Protein AF-A0AAN8JBU0-F1 (afdb_monomer)

Mean predicted aligned error: 9.37 Å

Secondary structure (DSSP, 8-state):
-PPEEEEEEESS-EEEEETTEEEEE---S-TT-PEEEEE-TT--EEEEEEE--SS--EEEEETTS-B--TTSEEESS--TTTTSTT---TTSPBPEE-STT-EE-TTGGG-SEEEEEEE--SSS-------------------

Solvent-accessible surface area (backbone atoms only — not comparable to full-atom values): 8437 Å² total; per-residue (Å²): 131,61,67,39,38,36,37,42,38,40,44,24,45,28,39,34,28,48,57,47,40,83,71,48,70,60,53,60,85,53,87,82,68,58,45,79,46,76,43,62,51,79,55,45,28,42,22,38,37,31,36,56,42,91,68,74,36,35,38,38,43,35,74,81,76,50,61,49,50,47,85,28,34,21,37,65,69,91,56,90,60,66,51,32,72,86,52,83,60,85,88,42,47,56,22,33,65,73,61,95,57,16,30,40,45,83,66,54,94,76,42,62,39,37,44,34,36,43,73,67,49,93,52,95,84,77,82,75,90,78,86,84,79,93,71,86,77,87,76,78,86,83,134

Structure (mmCIF, N/CA/C/O backbone):
data_AF-A0AAN8JBU0-F1
#
_entry.id   AF-A0AAN8JBU0-F1
#
loop_
_atom_site.group_PDB
_atom_site.id
_atom_site.type_symbol
_atom_site.label_atom_id
_atom_site.label_alt_id
_atom_site.label_comp_id
_atom_site.label_asym_id
_atom_site.label_entity_id
_atom_site.label_seq_id
_atom_site.pdbx_PDB_ins_code
_atom_site.Cartn_x
_atom_site.Cartn_y
_atom_site.Cartn_z
_atom_site.occupancy
_atom_site.B_iso_or_equiv
_atom_site.auth_seq_id
_atom_site.auth_comp_id
_atom_site.auth_asym_id
_atom_site.auth_atom_id
_atom_site.pdbx_PDB_model_num
ATOM 1 N N . MET A 1 1 ? -18.757 6.608 15.908 1.00 63.09 1 MET A N 1
ATOM 2 C CA . MET A 1 1 ? -17.356 6.151 15.761 1.00 63.09 1 MET A CA 1
ATOM 3 C C . MET A 1 1 ? -16.548 7.305 15.192 1.00 63.09 1 MET A C 1
ATOM 5 O O . MET A 1 1 ? -17.106 8.050 14.396 1.00 63.09 1 MET A O 1
ATOM 9 N N . LYS A 1 2 ? -15.313 7.532 15.653 1.00 85.75 2 LYS A N 1
ATOM 10 C CA . LYS A 1 2 ? -14.470 8.611 15.111 1.00 85.75 2 LYS A CA 1
ATOM 11 C C . LYS A 1 2 ? -13.718 8.096 13.889 1.00 85.75 2 LYS A C 1
ATOM 13 O O . LYS A 1 2 ? -13.260 6.957 13.908 1.00 85.75 2 LYS A O 1
ATOM 18 N N . ASN A 1 3 ? -13.600 8.927 12.860 1.00 93.25 3 ASN A N 1
ATOM 19 C CA . ASN A 1 3 ? -12.775 8.601 11.705 1.00 93.25 3 ASN A CA 1
ATOM 20 C C . ASN A 1 3 ? -11.297 8.570 12.103 1.00 93.25 3 ASN A C 1
ATOM 22 O O . ASN A 1 3 ? -10.866 9.306 12.994 1.00 93.25 3 ASN A O 1
ATOM 26 N N . ILE A 1 4 ? -10.539 7.730 11.410 1.00 94.00 4 ILE A N 1
ATOM 27 C CA . ILE A 1 4 ? -9.083 7.719 11.434 1.00 94.00 4 ILE A CA 1
ATOM 28 C C . ILE A 1 4 ? -8.628 8.522 10.220 1.00 94.00 4 ILE A C 1
ATOM 30 O O . ILE A 1 4 ? -9.027 8.237 9.091 1.00 94.00 4 ILE A O 1
ATOM 34 N N . THR A 1 5 ? -7.818 9.546 10.451 1.00 95.94 5 THR A N 1
ATOM 35 C CA . THR A 1 5 ? -7.277 10.389 9.383 1.00 95.94 5 THR A CA 1
ATOM 36 C C . THR A 1 5 ? -5.820 10.059 9.144 1.00 95.94 5 THR A C 1
ATOM 38 O O . THR A 1 5 ? -5.142 9.584 10.049 1.00 95.94 5 THR A O 1
ATOM 41 N N . GLY A 1 6 ? -5.304 10.344 7.960 1.00 93.69 6 GLY A N 1
ATOM 42 C CA . GLY A 1 6 ? -3.890 10.139 7.705 1.00 93.69 6 GLY A CA 1
ATOM 43 C C . GLY A 1 6 ? -3.491 10.419 6.277 1.00 93.69 6 GLY A C 1
ATOM 44 O O . GLY A 1 6 ? -4.240 11.030 5.516 1.00 93.69 6 GLY A O 1
ATOM 45 N N . GLU A 1 7 ? -2.316 9.927 5.932 1.00 93.50 7 GLU A N 1
ATOM 46 C CA . GLU A 1 7 ? -1.665 10.149 4.653 1.00 93.50 7 GLU A CA 1
ATOM 47 C C . GLU A 1 7 ? -1.223 8.815 4.071 1.00 93.50 7 GLU A C 1
ATOM 49 O O . GLU A 1 7 ? -0.616 8.005 4.768 1.00 93.50 7 GLU A O 1
ATOM 54 N N . VAL A 1 8 ? -1.503 8.592 2.788 1.00 93.44 8 VAL A N 1
ATOM 55 C CA . VAL A 1 8 ? -1.000 7.445 2.028 1.00 93.44 8 VAL A CA 1
ATOM 56 C C . VAL A 1 8 ? -0.292 7.934 0.772 1.00 93.44 8 VAL A C 1
ATOM 58 O O . VAL A 1 8 ? -0.794 8.789 0.046 1.00 93.44 8 VAL A O 1
ATOM 61 N N . ALA A 1 9 ? 0.888 7.390 0.511 1.00 91.12 9 ALA A N 1
ATOM 62 C CA . ALA A 1 9 ? 1.702 7.743 -0.636 1.00 91.12 9 ALA A CA 1
ATOM 63 C C . ALA A 1 9 ? 2.276 6.494 -1.304 1.00 91.12 9 ALA A C 1
ATOM 65 O O . ALA A 1 9 ? 2.677 5.527 -0.655 1.00 91.12 9 ALA A O 1
ATOM 66 N N . CYS A 1 10 ? 2.372 6.553 -2.624 1.00 90.12 10 CYS A N 1
ATOM 67 C CA . CYS A 1 10 ? 3.095 5.607 -3.459 1.00 90.12 10 CYS A CA 1
ATOM 68 C C . CYS A 1 10 ? 3.839 6.420 -4.517 1.00 90.12 10 CYS A C 1
ATOM 70 O O . CYS A 1 10 ? 3.345 7.452 -4.960 1.00 90.12 10 CYS A O 1
ATOM 72 N N . ARG A 1 11 ? 5.034 5.984 -4.914 1.00 85.12 11 ARG A N 1
ATOM 73 C CA 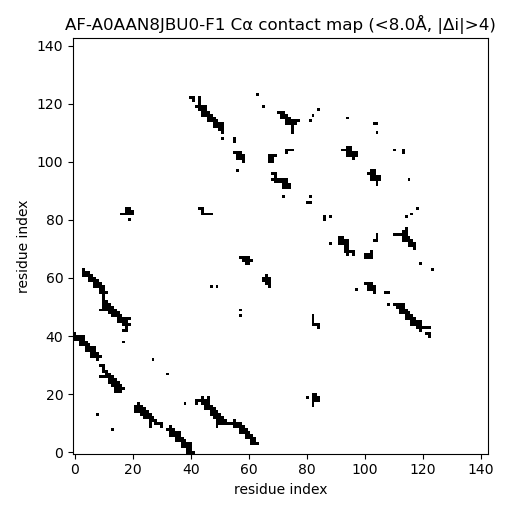. ARG A 1 11 ? 5.911 6.808 -5.761 1.00 85.12 11 ARG A CA 1
ATOM 74 C C . ARG A 1 11 ? 5.590 6.825 -7.260 1.00 85.12 11 ARG A C 1
ATOM 76 O O . ARG A 1 11 ? 6.215 7.617 -7.960 1.00 85.12 11 ARG A O 1
ATOM 83 N N . ASN A 1 12 ? 4.708 5.958 -7.769 1.00 88.62 12 ASN A N 1
ATOM 84 C CA . ASN A 1 12 ? 4.288 5.989 -9.180 1.00 88.62 12 ASN A CA 1
ATOM 85 C C . ASN A 1 12 ? 2.780 6.068 -9.329 1.00 88.62 12 ASN A C 1
ATOM 87 O O . ASN A 1 12 ? 2.296 7.155 -9.143 1.00 88.62 12 ASN A O 1
ATOM 91 N N . ILE A 1 13 ? 2.033 4.982 -9.573 1.00 90.44 13 ILE A N 1
ATOM 92 C CA . ILE A 1 13 ? 0.562 4.970 -9.643 1.00 90.44 13 ILE A CA 1
ATOM 93 C C . ILE A 1 13 ? -0.000 4.148 -8.486 1.00 90.44 13 ILE A C 1
ATOM 95 O O . ILE A 1 13 ? 0.346 2.973 -8.342 1.00 90.44 13 ILE A O 1
ATOM 99 N N . MET A 1 14 ? -0.897 4.746 -7.696 1.00 92.75 14 MET A N 1
ATOM 100 C CA . MET A 1 14 ? -1.523 4.116 -6.539 1.00 92.75 14 MET A CA 1
ATOM 101 C C . MET A 1 14 ? -2.954 3.718 -6.842 1.00 92.75 14 MET A C 1
ATOM 103 O O . MET A 1 14 ? -3.718 4.437 -7.491 1.00 92.75 14 MET A O 1
ATOM 107 N N . VAL A 1 15 ? -3.339 2.584 -6.274 1.00 95.62 15 VAL A N 1
ATOM 108 C CA . VAL A 1 15 ? -4.736 2.250 -6.032 1.00 95.62 15 VAL A CA 1
ATOM 109 C C . VAL A 1 15 ? -4.858 1.812 -4.580 1.00 95.62 15 VAL A C 1
ATOM 111 O O . VAL A 1 15 ? -4.254 0.818 -4.179 1.00 95.62 15 VAL A O 1
ATOM 114 N N . PHE A 1 16 ? -5.597 2.582 -3.793 1.00 96.06 16 PHE A N 1
ATOM 115 C CA . PHE A 1 16 ? -5.794 2.389 -2.366 1.00 96.06 16 PHE A CA 1
ATOM 116 C C . PHE A 1 16 ? -7.210 1.893 -2.078 1.00 96.06 16 PHE A C 1
ATOM 118 O O . PHE A 1 16 ? -8.198 2.466 -2.547 1.00 96.06 16 PHE A O 1
ATOM 125 N N . TYR A 1 17 ? -7.288 0.836 -1.281 1.00 97.88 17 TYR A N 1
ATOM 126 C CA . TYR A 1 17 ? -8.511 0.166 -0.878 1.00 97.88 17 TYR A CA 1
ATOM 127 C C . TYR A 1 17 ? -8.646 0.180 0.639 1.00 97.88 17 TYR A C 1
ATOM 129 O O . TYR A 1 17 ? -7.668 0.005 1.372 1.00 97.88 17 TYR A O 1
ATOM 137 N N . VAL A 1 18 ? -9.890 0.311 1.082 1.00 96.94 18 VAL A N 1
ATOM 138 C CA . VAL A 1 18 ? -10.310 0.199 2.476 1.00 96.94 18 VAL A CA 1
ATOM 139 C C . VAL A 1 18 ? -11.353 -0.903 2.509 1.00 96.94 18 VAL A C 1
ATOM 141 O O . VAL A 1 18 ? -12.367 -0.811 1.821 1.00 96.94 18 VAL A O 1
ATOM 144 N N . ASP A 1 19 ? -11.082 -1.974 3.251 1.00 96.75 19 ASP A N 1
ATOM 145 C CA . ASP A 1 19 ? -12.016 -3.089 3.428 1.00 96.75 19 ASP A CA 1
ATOM 146 C C . ASP A 1 19 ? -12.535 -3.715 2.120 1.00 96.75 19 ASP A C 1
ATOM 148 O O . ASP A 1 19 ? -13.681 -4.147 2.024 1.00 96.75 19 ASP A O 1
ATOM 152 N N . GLY A 1 20 ? -11.685 -3.774 1.093 1.00 97.31 20 GLY A N 1
ATOM 153 C CA . GLY A 1 20 ? -12.045 -4.289 -0.231 1.00 97.31 20 GLY A CA 1
ATOM 154 C C . GLY A 1 20 ? -12.651 -3.254 -1.177 1.00 97.31 20 GLY A C 1
ATOM 155 O O . GLY A 1 20 ? -12.659 -3.483 -2.384 1.00 97.31 20 GLY A O 1
ATOM 156 N N . VAL A 1 21 ? -13.072 -2.090 -0.683 1.00 97.19 21 VAL A N 1
ATOM 157 C CA . VAL A 1 21 ? -13.662 -1.027 -1.504 1.00 97.19 21 VAL A CA 1
ATOM 158 C C . VAL A 1 21 ? -12.575 -0.082 -1.999 1.00 97.19 21 VAL A C 1
ATOM 160 O O . VAL A 1 21 ? -11.702 0.336 -1.236 1.00 97.19 21 VAL A O 1
ATOM 163 N N . LEU A 1 22 ? -12.618 0.262 -3.288 1.00 96.56 22 LEU A N 1
ATOM 164 C CA . LEU A 1 22 ? -11.747 1.288 -3.853 1.00 96.56 22 LEU A CA 1
ATOM 165 C C . LEU A 1 22 ? -12.007 2.618 -3.138 1.00 96.56 22 LEU A C 1
ATOM 167 O O . LEU A 1 22 ? -13.099 3.169 -3.238 1.00 96.56 22 LEU A O 1
ATOM 171 N N . TYR A 1 23 ? -10.996 3.134 -2.445 1.00 95.06 23 TYR A N 1
ATOM 172 C CA . TYR A 1 23 ? -11.089 4.397 -1.716 1.00 95.06 23 TYR A CA 1
ATOM 173 C C . TYR A 1 23 ? -10.484 5.546 -2.518 1.00 95.06 23 TYR A C 1
ATOM 175 O O . TYR A 1 23 ? -11.070 6.621 -2.629 1.00 95.06 23 TYR A O 1
ATOM 183 N N . LYS A 1 24 ? -9.300 5.323 -3.098 1.00 92.00 24 LYS A N 1
ATOM 184 C CA . LYS A 1 24 ? -8.608 6.329 -3.905 1.00 92.00 24 LYS A CA 1
ATOM 185 C C . LYS A 1 24 ? -7.775 5.673 -4.991 1.00 92.00 24 LYS A C 1
ATOM 187 O O . LYS A 1 24 ? -7.171 4.629 -4.771 1.00 92.00 24 LYS A O 1
ATOM 192 N N . ASN A 1 25 ? -7.709 6.293 -6.157 1.00 89.56 25 ASN A N 1
ATOM 193 C CA . ASN A 1 25 ? -6.808 5.900 -7.230 1.00 89.56 25 ASN A CA 1
ATOM 194 C C . ASN A 1 25 ? -6.076 7.120 -7.787 1.00 89.56 25 ASN A C 1
ATOM 196 O O . ASN A 1 25 ? -6.458 8.266 -7.547 1.00 89.56 25 ASN A O 1
ATOM 200 N N . GLY A 1 26 ? -5.011 6.836 -8.525 1.00 77.12 26 GLY A N 1
ATOM 201 C CA . GLY A 1 26 ? -4.129 7.849 -9.074 1.00 77.12 26 GLY A CA 1
ATOM 202 C C . GLY A 1 26 ? -2.961 8.141 -8.147 1.00 77.12 26 GLY A C 1
ATOM 203 O O . GLY A 1 26 ? -2.909 7.697 -7.007 1.00 77.12 26 GLY A O 1
ATOM 204 N N . ASN A 1 2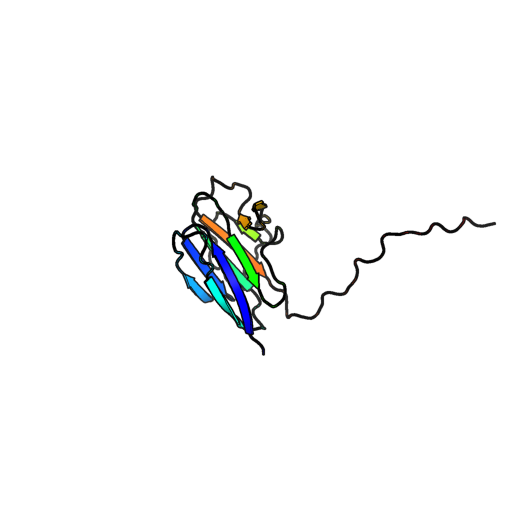7 ? -2.008 8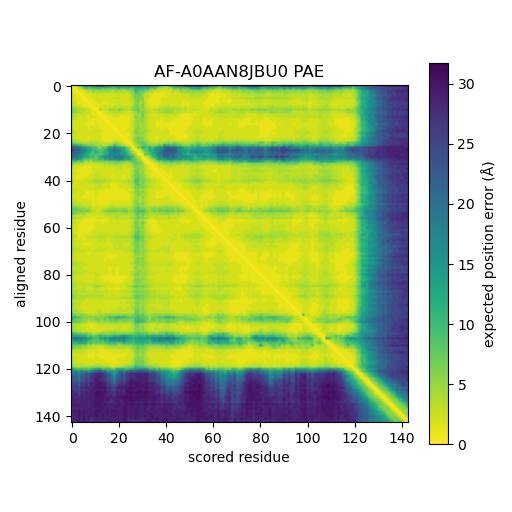.869 -8.694 1.00 64.44 27 ASN A N 1
ATOM 205 C CA . ASN A 1 27 ? -0.861 9.459 -8.027 1.00 64.44 27 ASN A CA 1
ATOM 206 C C . ASN A 1 27 ? -0.347 10.540 -8.973 1.00 64.44 27 ASN A C 1
ATOM 208 O O . ASN A 1 27 ? -0.405 10.353 -10.191 1.00 64.44 27 ASN A O 1
ATOM 212 N N . SER A 1 28 ? 0.166 11.641 -8.438 1.00 44.41 28 SER A N 1
ATOM 213 C CA . SER A 1 28 ? 0.996 12.528 -9.241 1.00 44.41 28 SER A CA 1
ATOM 214 C C . SER A 1 28 ? 2.442 12.075 -9.103 1.00 44.41 28 SER A C 1
ATOM 216 O O . SER A 1 28 ? 2.891 11.743 -8.008 1.00 44.41 28 SER A O 1
ATOM 218 N N . ASP A 1 29 ? 3.193 12.114 -10.200 1.00 48.53 29 ASP A N 1
ATOM 219 C CA . ASP A 1 29 ? 4.651 11.916 -10.270 1.00 48.53 29 ASP A CA 1
ATOM 220 C C . ASP A 1 29 ? 5.467 12.874 -9.363 1.00 48.53 29 ASP A C 1
ATOM 222 O O . ASP A 1 29 ? 6.697 12.937 -9.418 1.00 48.53 29 ASP A O 1
ATOM 226 N N . THR A 1 30 ? 4.796 13.634 -8.498 1.00 55.53 30 THR A N 1
ATOM 227 C CA . THR A 1 30 ? 5.365 14.500 -7.482 1.00 55.53 30 THR A CA 1
ATOM 228 C C . THR A 1 30 ? 5.355 13.742 -6.151 1.00 55.53 30 THR A C 1
ATOM 230 O O . THR A 1 30 ? 4.367 13.650 -5.427 1.00 55.53 30 THR A O 1
ATOM 233 N N . TRP A 1 31 ? 6.509 13.152 -5.852 1.00 54.41 31 TRP A N 1
ATOM 234 C CA . TRP A 1 31 ? 6.896 12.409 -4.645 1.00 54.41 31 TRP A CA 1
ATOM 235 C C . TRP A 1 31 ? 6.629 13.110 -3.292 1.00 54.41 31 TRP A C 1
ATOM 237 O O . TRP A 1 31 ? 6.974 12.545 -2.251 1.00 54.41 31 TRP A O 1
ATOM 247 N N . ASP A 1 32 ? 6.065 14.317 -3.303 1.00 65.31 32 ASP A N 1
ATOM 248 C CA . ASP A 1 32 ? 5.823 15.214 -2.173 1.00 65.31 32 ASP A CA 1
ATOM 249 C C . ASP A 1 32 ? 4.332 15.414 -1.830 1.00 65.31 32 ASP A C 1
ATOM 251 O O . ASP A 1 32 ? 4.044 16.098 -0.853 1.00 65.31 32 ASP A O 1
ATOM 255 N N . GLN A 1 33 ? 3.387 14.830 -2.581 1.00 76.75 33 GLN A N 1
ATOM 256 C CA . GLN A 1 33 ? 1.945 15.010 -2.343 1.00 76.75 33 GLN A CA 1
ATOM 257 C C . GLN A 1 33 ? 1.272 13.707 -1.874 1.00 76.75 33 GLN A C 1
ATOM 259 O O . GLN A 1 33 ? 0.649 13.006 -2.681 1.00 76.75 33 GLN A O 1
ATOM 264 N N . PRO A 1 34 ? 1.381 13.335 -0.581 1.00 86.12 34 PRO A N 1
ATOM 265 C CA . PRO A 1 34 ? 0.608 12.224 -0.044 1.00 86.12 34 PRO A CA 1
ATOM 266 C C . PRO A 1 34 ? -0.896 12.489 -0.187 1.00 86.12 34 PRO A C 1
ATOM 268 O O . PRO A 1 34 ? -1.385 13.615 -0.081 1.00 86.12 34 PRO A O 1
ATOM 271 N N . ALA A 1 35 ? -1.665 11.428 -0.402 1.00 89.19 35 ALA A N 1
ATOM 272 C CA . ALA A 1 35 ? -3.109 11.517 -0.374 1.00 89.19 35 ALA A CA 1
ATOM 273 C C . ALA A 1 35 ? -3.610 11.544 1.072 1.00 89.19 35 ALA A C 1
ATOM 275 O O . ALA A 1 35 ? -3.467 10.560 1.797 1.00 89.19 35 ALA A O 1
ATOM 276 N N . ASN A 1 36 ? -4.288 12.628 1.442 1.00 92.31 36 ASN A N 1
ATOM 277 C CA . ASN A 1 36 ? -5.065 12.673 2.675 1.00 92.31 36 ASN A CA 1
ATOM 278 C C . ASN A 1 36 ? -6.229 11.677 2.615 1.00 92.31 36 ASN A C 1
ATOM 280 O O . ASN A 1 36 ? -6.954 11.609 1.615 1.00 92.31 36 ASN A O 1
ATOM 284 N N . VAL A 1 37 ? -6.419 10.929 3.699 1.00 93.00 37 VAL A N 1
ATOM 285 C CA . VAL A 1 37 ? -7.496 9.950 3.863 1.00 93.00 37 VAL A CA 1
ATOM 286 C C . VAL A 1 37 ? -8.239 10.176 5.176 1.00 93.00 37 VAL A C 1
ATOM 288 O O . VAL A 1 37 ? -7.669 10.615 6.173 1.00 93.00 37 VAL A O 1
ATOM 291 N N . SER A 1 38 ? -9.532 9.867 5.165 1.00 96.00 38 SER A N 1
ATOM 292 C CA . SER A 1 38 ? -10.415 9.819 6.332 1.00 96.00 38 SER A CA 1
ATOM 293 C C . SER A 1 38 ? -11.246 8.545 6.223 1.00 96.00 38 SER A C 1
ATOM 295 O O . SER A 1 38 ? -12.171 8.464 5.410 1.00 96.00 38 SER A O 1
ATOM 297 N N . ILE A 1 39 ? -10.847 7.521 6.973 1.00 94.56 39 ILE A N 1
ATOM 298 C CA . ILE A 1 39 ? -11.450 6.183 6.959 1.00 94.56 39 ILE A CA 1
ATOM 299 C C . ILE A 1 39 ? -12.240 5.956 8.247 1.00 94.56 39 ILE A C 1
ATOM 301 O O . ILE A 1 39 ? -12.016 6.627 9.257 1.00 94.56 39 ILE A O 1
ATOM 305 N N . LEU A 1 40 ? -13.186 5.021 8.223 1.00 93.81 40 LEU A N 1
ATOM 306 C CA . LEU A 1 40 ? -13.995 4.721 9.400 1.00 93.81 40 LEU A CA 1
ATOM 307 C C . LEU A 1 40 ? -13.134 4.079 10.498 1.00 93.81 40 LEU A C 1
ATOM 309 O O . LEU A 1 40 ? -12.207 3.320 10.215 1.00 93.81 40 LEU A O 1
ATOM 313 N N . GLY A 1 41 ? -13.435 4.383 11.762 1.00 91.62 41 GLY A N 1
ATOM 314 C CA . GLY A 1 41 ? -12.671 3.879 12.910 1.00 91.62 41 GLY A CA 1
ATOM 315 C C . GLY A 1 41 ? -12.746 2.362 13.127 1.00 91.62 41 GLY A C 1
ATOM 316 O O . GLY A 1 41 ? -11.938 1.822 13.875 1.00 91.62 41 GLY A O 1
ATOM 317 N N . ASP A 1 42 ? -13.699 1.691 12.483 1.00 91.19 42 ASP A N 1
ATOM 318 C CA . ASP A 1 42 ? -13.891 0.238 12.455 1.00 91.19 42 ASP A CA 1
ATOM 319 C C . ASP A 1 42 ? -13.306 -0.423 11.192 1.00 91.19 42 ASP A C 1
ATOM 321 O O . ASP A 1 42 ? -13.587 -1.591 10.921 1.00 91.19 42 ASP A O 1
ATOM 325 N N . THR A 1 43 ? -12.478 0.302 10.428 1.00 93.50 43 THR A N 1
ATOM 326 C CA . THR A 1 43 ? -11.729 -0.268 9.298 1.00 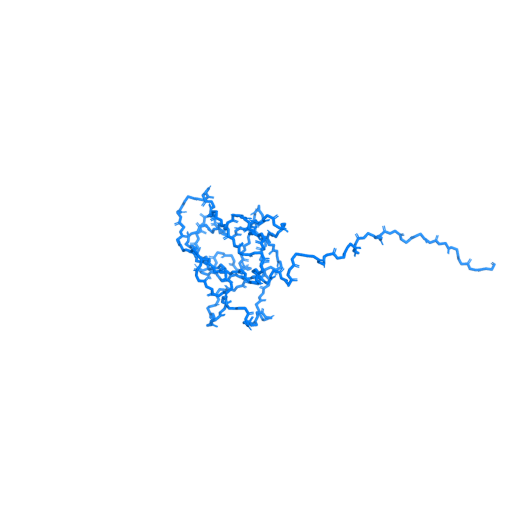93.50 43 THR A CA 1
ATOM 327 C C . THR A 1 43 ? -10.880 -1.446 9.775 1.00 93.50 43 THR A C 1
ATOM 329 O O . THR A 1 43 ? -10.087 -1.305 10.707 1.00 93.50 43 THR A O 1
ATOM 332 N N . GLN A 1 44 ? -10.988 -2.591 9.099 1.00 93.56 44 GLN A N 1
ATOM 333 C CA . GLN A 1 44 ? -10.246 -3.807 9.455 1.00 93.56 44 GLN A CA 1
ATOM 334 C C . GLN A 1 44 ? -9.057 -4.059 8.526 1.00 93.56 44 GLN A C 1
ATOM 336 O O . GLN A 1 44 ? -8.080 -4.689 8.933 1.00 93.56 44 GLN A O 1
ATOM 341 N N . LEU A 1 45 ? -9.122 -3.578 7.284 1.00 95.94 45 LEU A N 1
ATOM 342 C CA . LEU A 1 45 ? -8.111 -3.822 6.265 1.00 95.94 45 LEU A CA 1
ATOM 343 C C . LEU A 1 45 ? -7.834 -2.572 5.433 1.00 95.94 45 LEU A C 1
ATOM 345 O O . LEU A 1 45 ? -8.740 -1.922 4.915 1.00 95.94 45 LEU A O 1
ATOM 349 N N . VAL A 1 46 ? -6.550 -2.326 5.208 1.00 97.25 46 VAL A N 1
ATOM 350 C CA . VAL A 1 46 ? -6.047 -1.370 4.221 1.00 97.25 46 VAL A CA 1
ATOM 351 C C . VAL A 1 46 ? -5.164 -2.094 3.211 1.00 97.25 46 VAL A C 1
ATOM 353 O O . VAL A 1 46 ? -4.394 -2.992 3.566 1.00 97.25 46 VAL A O 1
ATOM 356 N N . ALA A 1 47 ? -5.288 -1.717 1.940 1.00 98.06 47 ALA A N 1
ATOM 357 C CA . ALA A 1 47 ? -4.602 -2.374 0.835 1.00 98.06 47 ALA A CA 1
ATOM 358 C C . ALA A 1 47 ? -4.162 -1.360 -0.229 1.00 98.06 47 ALA A C 1
ATOM 360 O O . ALA A 1 47 ? -4.917 -0.474 -0.615 1.00 98.06 47 ALA A O 1
ATOM 361 N N . VAL A 1 48 ? -2.929 -1.488 -0.715 1.00 97.12 48 VAL A N 1
ATOM 362 C CA . VAL A 1 48 ? -2.293 -0.570 -1.665 1.00 97.12 48 VAL A CA 1
ATOM 363 C C . VAL A 1 48 ? -1.711 -1.368 -2.825 1.00 97.12 48 VAL A C 1
ATOM 365 O O . VAL A 1 48 ? -0.858 -2.231 -2.630 1.00 97.12 48 VAL A O 1
ATOM 368 N N . LYS A 1 49 ? -2.137 -1.052 -4.047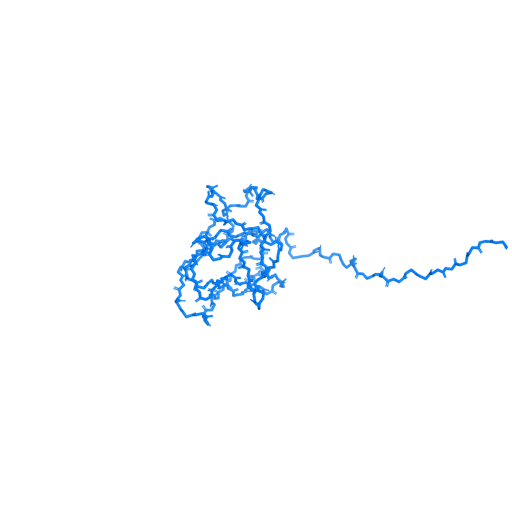 1.00 96.62 49 LYS A N 1
ATOM 369 C CA . LYS A 1 49 ? -1.402 -1.377 -5.271 1.00 96.62 49 LYS A CA 1
ATOM 370 C C . LYS A 1 49 ? -0.528 -0.177 -5.615 1.00 96.62 49 LYS A C 1
ATOM 372 O O . LYS A 1 49 ? -1.038 0.940 -5.654 1.00 96.62 49 LYS A O 1
ATOM 377 N N . CYS A 1 50 ? 0.747 -0.405 -5.899 1.00 93.88 50 CYS A N 1
ATOM 378 C CA . CYS A 1 50 ? 1.676 0.627 -6.342 1.00 93.88 50 CYS A CA 1
ATOM 379 C C . CYS A 1 50 ? 2.464 0.133 -7.554 1.00 93.88 50 CYS A C 1
ATOM 381 O O . CYS A 1 50 ? 2.988 -0.983 -7.530 1.00 93.88 50 CYS A O 1
ATOM 383 N N . THR A 1 51 ? 2.553 0.935 -8.613 1.00 92.31 51 THR A N 1
ATOM 384 C CA . THR A 1 51 ? 3.458 0.641 -9.732 1.00 92.31 51 THR A CA 1
ATOM 385 C C . THR A 1 51 ? 4.870 1.144 -9.442 1.00 92.31 51 THR A C 1
ATOM 387 O O . THR A 1 51 ? 5.105 1.973 -8.562 1.00 92.31 51 THR A O 1
ATOM 390 N N . TYR A 1 52 ? 5.842 0.611 -10.167 1.00 89.56 52 TYR A N 1
ATOM 391 C CA . TYR A 1 52 ? 7.244 0.954 -10.011 1.00 89.56 52 TYR A CA 1
ATOM 392 C C . TYR A 1 52 ? 7.567 2.349 -10.550 1.00 89.56 52 TYR A C 1
ATOM 394 O O . TYR A 1 52 ? 7.197 2.689 -11.671 1.00 89.56 52 TYR A O 1
ATOM 402 N N . SER A 1 53 ? 8.344 3.117 -9.791 1.00 86.62 53 SER A N 1
ATOM 403 C CA . SER A 1 53 ? 9.167 4.234 -10.272 1.00 86.62 53 SER A CA 1
ATOM 404 C C . SER A 1 53 ? 10.499 4.229 -9.517 1.00 86.62 53 SER A C 1
ATOM 406 O O . SER A 1 53 ? 10.726 3.416 -8.614 1.00 86.62 53 SER A O 1
ATOM 408 N N . ARG A 1 54 ? 11.427 5.114 -9.897 1.00 85.06 54 ARG A N 1
ATOM 409 C CA . ARG A 1 54 ? 12.617 5.396 -9.088 1.00 85.06 54 ARG A CA 1
ATOM 410 C C . ARG A 1 54 ? 12.473 6.766 -8.426 1.00 85.06 54 ARG A C 1
ATOM 412 O O . ARG A 1 54 ? 12.389 7.748 -9.154 1.00 85.06 54 ARG A O 1
ATOM 419 N N . PRO A 1 55 ? 12.546 6.858 -7.085 1.00 86.56 55 PRO A N 1
ATOM 420 C CA . PRO A 1 55 ? 12.692 5.759 -6.115 1.00 86.56 55 PRO A CA 1
ATOM 421 C C . PRO A 1 55 ? 11.418 4.898 -5.998 1.00 86.56 55 PRO A C 1
ATOM 423 O O . PRO A 1 55 ? 10.360 5.348 -6.412 1.00 86.56 55 PRO A O 1
ATOM 426 N N . VAL A 1 56 ? 11.503 3.708 -5.385 1.00 89.25 56 VAL A N 1
ATOM 427 C CA . VAL A 1 56 ? 10.317 2.896 -5.024 1.00 89.25 56 VAL A CA 1
ATOM 428 C C . VAL A 1 56 ? 9.814 3.239 -3.629 1.00 89.25 56 VAL A C 1
ATOM 430 O O . VAL A 1 56 ? 10.583 3.715 -2.787 1.00 89.25 56 VAL A O 1
ATOM 433 N N . GLY A 1 57 ? 8.540 2.962 -3.375 1.00 90.94 57 GLY A N 1
ATOM 434 C CA . GLY A 1 57 ? 8.024 2.932 -2.019 1.00 90.94 57 GLY A CA 1
ATOM 435 C C . GLY A 1 57 ? 6.521 3.139 -1.924 1.00 90.94 57 GLY A C 1
ATOM 436 O O . GLY A 1 57 ? 5.924 3.864 -2.721 1.00 90.94 57 GLY A O 1
ATOM 437 N N . ILE A 1 58 ? 5.970 2.568 -0.856 1.00 93.69 58 ILE A N 1
ATOM 438 C CA . ILE A 1 58 ? 4.678 2.913 -0.263 1.00 93.69 58 ILE A CA 1
ATOM 439 C C . ILE A 1 58 ? 4.935 3.454 1.150 1.00 93.69 58 ILE A C 1
ATOM 441 O O . ILE A 1 58 ? 5.765 2.895 1.866 1.00 93.69 58 ILE A O 1
ATOM 445 N N . LYS A 1 59 ? 4.253 4.526 1.554 1.00 94.06 59 LYS A N 1
ATOM 446 C CA . LYS A 1 59 ? 4.272 5.039 2.931 1.00 94.06 59 LYS A CA 1
ATOM 447 C C . LYS A 1 59 ? 2.854 5.372 3.369 1.00 94.06 59 LYS A C 1
ATOM 449 O O . LYS A 1 59 ? 2.091 5.929 2.586 1.00 94.06 59 LYS A O 1
ATOM 454 N N . MET A 1 60 ? 2.505 5.022 4.601 1.00 93.88 60 MET A N 1
ATOM 455 C CA . MET A 1 60 ? 1.230 5.409 5.195 1.00 93.88 60 MET A CA 1
ATOM 456 C C . MET A 1 60 ? 1.397 5.692 6.678 1.00 93.88 60 MET A C 1
ATOM 458 O O . MET A 1 60 ? 2.115 4.963 7.360 1.00 93.88 60 MET A O 1
ATOM 462 N N . THR A 1 61 ? 0.706 6.716 7.159 1.00 94.19 61 THR A N 1
ATOM 463 C CA . THR A 1 61 ? 0.594 7.071 8.576 1.00 94.19 61 THR A CA 1
ATOM 464 C C . THR A 1 61 ? -0.853 7.428 8.878 1.00 94.19 61 THR A C 1
ATOM 466 O O . THR A 1 61 ? -1.502 8.137 8.112 1.00 94.19 61 THR A O 1
ATOM 469 N N . LEU A 1 62 ? -1.380 6.919 9.988 1.00 94.12 62 LEU A N 1
ATOM 470 C CA . LEU A 1 62 ? -2.758 7.123 10.421 1.00 94.12 62 LEU A CA 1
ATOM 471 C C . LEU A 1 62 ? -2.801 7.676 11.852 1.00 94.12 62 LEU A C 1
ATOM 473 O O . LEU A 1 62 ? -1.950 7.381 12.690 1.00 94.12 62 LEU A O 1
ATOM 477 N N . SER A 1 63 ? -3.844 8.441 12.166 1.00 94.75 63 SER A N 1
ATOM 478 C CA . SER A 1 63 ? -4.025 9.149 13.439 1.00 94.75 63 SER A CA 1
ATOM 479 C C . SER A 1 63 ? -4.212 8.229 14.649 1.00 94.75 63 SER A C 1
ATOM 481 O O . SER A 1 63 ? -4.185 8.696 15.783 1.00 94.75 63 SER A O 1
ATOM 483 N N . ASN A 1 64 ? -4.422 6.931 14.426 1.00 89.69 64 ASN A N 1
ATOM 484 C CA . ASN A 1 64 ? -4.468 5.902 15.465 1.00 89.69 64 ASN A CA 1
ATOM 485 C C . ASN A 1 64 ? -3.088 5.274 15.753 1.00 89.69 64 ASN A C 1
ATOM 487 O O . ASN A 1 64 ? -3.024 4.263 16.448 1.00 89.69 64 ASN A O 1
ATOM 491 N N . GLY A 1 65 ? -2.003 5.848 15.220 1.00 90.12 65 GLY A N 1
ATOM 492 C CA . GLY A 1 65 ? -0.631 5.370 15.413 1.00 90.12 65 GLY A CA 1
ATOM 493 C C . GLY A 1 65 ? -0.221 4.247 14.463 1.00 90.12 65 GLY A C 1
ATOM 494 O O . GLY A 1 65 ? 0.863 3.693 14.604 1.00 90.12 65 GLY A O 1
ATOM 495 N N . PHE A 1 66 ? -1.075 3.890 13.505 1.00 92.31 66 PHE A N 1
ATOM 496 C CA . PHE A 1 66 ? -0.741 2.886 12.511 1.00 92.31 66 PHE A CA 1
ATOM 497 C C . PHE A 1 66 ? 0.154 3.469 11.410 1.00 92.31 66 PHE A C 1
ATOM 499 O O . PHE A 1 66 ? -0.129 4.538 10.866 1.00 92.31 66 PHE A O 1
ATOM 506 N N . GLU A 1 67 ? 1.196 2.727 11.038 1.00 94.56 67 GLU A N 1
ATOM 507 C CA . GLU A 1 67 ? 2.164 3.123 10.018 1.00 94.56 67 GLU A CA 1
ATOM 508 C C . GLU A 1 67 ? 2.606 1.951 9.126 1.00 94.56 67 GLU A C 1
ATOM 510 O O . GLU A 1 67 ? 2.437 0.769 9.451 1.00 94.56 67 GLU A O 1
ATOM 515 N N . THR A 1 68 ? 3.172 2.271 7.961 1.00 95.12 68 THR A N 1
ATOM 516 C CA . THR A 1 68 ? 3.861 1.278 7.130 1.00 95.12 68 THR A CA 1
ATOM 517 C C . THR A 1 68 ? 5.102 0.743 7.827 1.00 95.12 68 THR A C 1
ATOM 519 O O . THR A 1 68 ? 5.974 1.504 8.230 1.00 95.12 68 THR A O 1
ATOM 522 N N . SER A 1 69 ? 5.213 -0.581 7.908 1.00 94.94 69 SER A N 1
ATOM 523 C CA . SER A 1 69 ? 6.331 -1.271 8.552 1.00 94.94 69 SER A CA 1
ATOM 524 C C . SER A 1 69 ? 6.639 -2.599 7.854 1.00 94.94 69 SER A C 1
ATOM 526 O O . SER A 1 69 ? 5.909 -3.031 6.957 1.00 94.94 69 SER A O 1
ATOM 528 N N . ALA A 1 70 ? 7.698 -3.286 8.289 1.00 95.62 70 ALA A N 1
ATOM 529 C CA . ALA A 1 70 ? 8.047 -4.620 7.791 1.00 95.62 70 ALA A CA 1
ATOM 530 C C . ALA A 1 70 ? 6.964 -5.685 8.068 1.00 95.62 70 ALA A C 1
ATOM 532 O O . ALA A 1 70 ? 7.000 -6.761 7.486 1.00 95.62 70 ALA A O 1
ATOM 533 N N . GLU A 1 71 ? 5.987 -5.416 8.939 1.00 94.56 71 GLU A N 1
ATOM 534 C CA . GLU A 1 71 ? 4.899 -6.360 9.226 1.00 94.56 71 GLU A CA 1
ATOM 535 C C . GLU A 1 71 ? 3.802 -6.393 8.155 1.00 94.56 71 GLU A C 1
ATOM 537 O O . GLU A 1 71 ? 2.849 -7.169 8.262 1.00 94.56 71 GLU A O 1
ATOM 542 N N . TRP A 1 72 ? 3.874 -5.510 7.163 1.00 97.00 72 TRP A N 1
ATOM 543 C CA . TRP A 1 72 ? 2.960 -5.533 6.031 1.00 97.00 72 TRP A CA 1
ATOM 544 C C . TRP A 1 72 ? 3.218 -6.747 5.151 1.00 97.00 72 TRP A C 1
ATOM 546 O O . TRP A 1 72 ? 4.358 -7.173 4.979 1.00 97.00 72 TRP A O 1
ATOM 556 N N . LYS A 1 73 ? 2.157 -7.281 4.550 1.00 97.75 73 LYS A N 1
ATOM 557 C CA . LYS A 1 73 ? 2.255 -8.364 3.573 1.00 97.75 73 LYS A CA 1
ATOM 558 C C . LYS A 1 73 ? 2.296 -7.773 2.181 1.00 97.75 73 LYS A C 1
ATOM 560 O O . LYS A 1 73 ? 1.388 -7.027 1.822 1.00 97.75 73 LYS A O 1
ATOM 565 N N . CYS A 1 74 ? 3.323 -8.108 1.403 1.00 97.62 74 CYS A N 1
ATOM 566 C CA . CYS A 1 74 ? 3.508 -7.564 0.060 1.00 97.62 74 CYS A CA 1
ATOM 567 C C . CYS A 1 74 ? 3.894 -8.646 -0.950 1.00 97.62 74 CYS A C 1
ATOM 569 O O . CYS A 1 74 ? 4.698 -9.526 -0.663 1.00 97.62 74 CYS A O 1
ATOM 571 N N . THR A 1 75 ? 3.378 -8.550 -2.171 1.00 97.00 75 THR A N 1
ATOM 572 C CA . THR A 1 75 ? 3.736 -9.427 -3.294 1.00 97.00 75 THR A CA 1
ATOM 573 C C . THR A 1 75 ? 3.757 -8.643 -4.601 1.00 97.00 75 THR A C 1
ATOM 575 O O . THR A 1 75 ? 3.119 -7.599 -4.720 1.00 97.00 75 THR A O 1
ATOM 578 N N . ASN A 1 76 ? 4.456 -9.160 -5.605 1.00 96.19 76 ASN A N 1
ATOM 579 C CA . ASN A 1 76 ? 4.390 -8.670 -6.982 1.00 96.19 76 ASN A CA 1
ATOM 580 C C . ASN A 1 76 ? 3.413 -9.480 -7.857 1.00 96.19 76 ASN A C 1
ATOM 582 O O . ASN A 1 76 ? 3.196 -9.160 -9.024 1.00 96.19 76 ASN A O 1
ATOM 586 N N . LYS A 1 77 ? 2.816 -10.542 -7.304 1.00 96.44 77 LYS A N 1
ATOM 587 C CA . LYS A 1 77 ? 1.846 -11.390 -8.000 1.00 96.44 77 LYS A CA 1
ATOM 588 C C . LYS A 1 77 ? 0.435 -10.911 -7.709 1.00 96.44 77 LYS A C 1
ATOM 590 O O . LYS A 1 77 ? 0.055 -10.758 -6.554 1.00 96.44 77 LYS A O 1
ATOM 595 N N . TYR A 1 78 ? -0.359 -10.713 -8.754 1.00 96.94 78 TYR A N 1
ATOM 596 C CA . TYR A 1 78 ? -1.780 -10.460 -8.572 1.00 96.94 78 TYR A CA 1
ATOM 597 C C . TYR A 1 78 ? -2.476 -11.720 -8.048 1.00 96.94 78 TYR A C 1
ATOM 599 O O . TYR A 1 78 ? -2.283 -12.813 -8.581 1.00 96.94 78 TYR A O 1
ATOM 607 N N . HIS A 1 79 ? -3.316 -11.545 -7.033 1.00 98.00 79 HIS A N 1
ATOM 608 C CA . HIS A 1 79 ? -4.245 -12.560 -6.555 1.00 98.00 79 HIS A CA 1
ATOM 609 C C . HIS A 1 79 ? -5.650 -11.960 -6.567 1.00 98.00 79 HIS A C 1
ATOM 611 O O . HIS A 1 79 ? -5.845 -10.838 -6.108 1.00 98.00 79 HIS A O 1
ATOM 617 N N . GLN A 1 80 ? -6.639 -12.680 -7.088 1.00 97.69 80 GLN A N 1
ATOM 618 C CA . GLN A 1 80 ? -8.021 -12.205 -7.055 1.00 97.69 80 GLN A CA 1
ATOM 619 C C . GLN A 1 80 ? -8.490 -12.030 -5.601 1.00 97.69 80 GLN A C 1
ATOM 621 O O . GLN A 1 80 ? -8.182 -12.861 -4.748 1.00 97.69 80 GLN A O 1
ATOM 626 N N . GLY A 1 81 ? -9.193 -10.931 -5.314 1.00 97.69 81 GLY A N 1
ATOM 627 C CA . GLY A 1 81 ? -9.687 -10.618 -3.967 1.00 97.69 81 GLY A CA 1
ATOM 628 C C . GLY A 1 81 ? -8.601 -10.232 -2.954 1.00 97.69 81 GLY A C 1
ATOM 629 O O . GLY A 1 81 ? -8.889 -10.112 -1.767 1.00 97.69 81 GLY A O 1
ATOM 630 N N . TRP A 1 82 ? -7.350 -10.004 -3.380 1.00 98.19 82 TRP A N 1
ATOM 631 C CA . TRP A 1 82 ? -6.236 -9.663 -2.482 1.00 98.19 82 TRP A CA 1
ATOM 632 C C . TRP A 1 82 ? -6.491 -8.445 -1.583 1.00 98.19 82 TRP A C 1
ATOM 634 O O . TRP A 1 82 ? -5.840 -8.299 -0.556 1.00 98.19 82 TRP A O 1
ATOM 644 N N . ASN A 1 83 ? -7.397 -7.549 -1.964 1.00 98.12 83 ASN A N 1
ATOM 645 C CA . ASN A 1 83 ? -7.768 -6.346 -1.225 1.00 98.12 83 ASN A CA 1
ATOM 646 C C . ASN A 1 83 ? -8.933 -6.566 -0.243 1.00 98.12 83 ASN A C 1
ATOM 648 O O . ASN A 1 83 ? -9.298 -5.630 0.459 1.00 98.12 83 ASN A O 1
ATOM 652 N N . GLU A 1 84 ? -9.525 -7.761 -0.185 1.00 97.25 84 GLU A N 1
ATOM 653 C CA . GLU A 1 84 ? -10.693 -8.070 0.645 1.00 97.25 84 GLU A CA 1
ATOM 654 C C . GLU A 1 84 ? -10.307 -8.566 2.047 1.00 97.25 84 GLU A C 1
ATOM 656 O O . GLU A 1 84 ? -9.283 -9.237 2.235 1.00 97.25 84 GLU A O 1
ATOM 661 N N . ARG A 1 85 ? -11.166 -8.284 3.042 1.00 94.19 85 ARG A N 1
ATOM 662 C CA . ARG A 1 85 ? -10.963 -8.649 4.461 1.00 94.19 85 ARG A CA 1
ATOM 663 C C . ARG A 1 85 ? -10.686 -10.144 4.658 1.00 94.19 85 ARG A C 1
ATOM 665 O O . ARG A 1 85 ? -9.815 -10.508 5.441 1.00 94.19 85 ARG A O 1
ATOM 672 N N . GLY A 1 86 ? -11.405 -11.000 3.929 1.00 93.81 86 GLY A N 1
ATOM 673 C CA . GLY A 1 86 ? -11.341 -12.458 4.074 1.00 93.81 86 GLY A CA 1
ATOM 674 C C . GLY A 1 86 ? -10.146 -13.136 3.398 1.00 93.81 86 GLY A C 1
ATOM 675 O O . GLY A 1 86 ? -9.903 -14.316 3.655 1.00 93.81 86 GLY A O 1
ATOM 676 N N . PHE A 1 87 ? -9.397 -12.427 2.551 1.00 96.38 87 PHE A N 1
ATOM 677 C CA . PHE A 1 87 ? -8.273 -13.020 1.829 1.00 96.38 87 PHE A CA 1
ATOM 678 C C . PHE A 1 87 ? -7.126 -13.384 2.780 1.00 96.38 87 PHE A C 1
ATOM 680 O O . PHE A 1 87 ? -6.750 -12.602 3.656 1.00 96.38 87 PHE A O 1
ATOM 687 N N . LYS A 1 88 ? -6.575 -14.586 2.594 1.00 95.69 88 LYS A N 1
ATOM 688 C CA . LYS A 1 88 ? -5.474 -15.136 3.390 1.00 95.69 88 LYS A CA 1
ATOM 689 C C . LYS A 1 88 ? -4.141 -14.818 2.724 1.00 95.69 88 LYS A C 1
ATOM 691 O O . LYS A 1 88 ? -3.847 -15.321 1.643 1.00 95.69 88 LYS A O 1
ATOM 696 N N . ASP A 1 89 ? -3.339 -13.985 3.377 1.00 95.56 89 ASP A N 1
ATOM 697 C CA . ASP A 1 89 ? -2.022 -13.534 2.919 1.00 95.56 89 ASP A CA 1
ATOM 698 C C . ASP A 1 89 ? -0.865 -14.250 3.642 1.00 95.56 89 ASP A C 1
ATOM 700 O O . ASP A 1 89 ? 0.278 -13.795 3.605 1.00 95.56 89 ASP A O 1
ATOM 704 N N . ASP A 1 90 ? -1.137 -15.409 4.252 1.00 94.56 90 ASP A N 1
ATOM 705 C CA . ASP A 1 90 ? -0.165 -16.184 5.038 1.00 94.56 90 ASP A CA 1
ATOM 706 C C . ASP A 1 90 ? 1.080 -16.572 4.221 1.00 94.56 90 ASP A C 1
ATOM 708 O O . ASP A 1 90 ? 2.190 -16.645 4.750 1.00 94.56 90 ASP A O 1
ATOM 712 N N . THR A 1 91 ? 0.916 -16.776 2.910 1.00 96.06 91 THR A N 1
ATOM 713 C CA . THR A 1 91 ? 2.010 -17.116 1.989 1.00 96.06 91 THR A CA 1
ATOM 714 C C . THR A 1 91 ? 2.729 -15.894 1.421 1.00 96.06 91 THR A C 1
ATOM 716 O O . THR A 1 91 ? 3.705 -16.050 0.685 1.00 96.06 91 THR A O 1
ATOM 719 N N . TRP A 1 92 ? 2.238 -14.679 1.682 1.00 97.06 92 TRP A N 1
ATOM 720 C CA . TRP A 1 92 ? 2.892 -13.464 1.215 1.00 97.06 92 TRP A CA 1
ATOM 721 C C . TRP A 1 92 ? 4.093 -13.154 2.112 1.00 97.06 92 TRP A C 1
ATOM 723 O O . TRP A 1 92 ? 4.001 -13.239 3.347 1.00 97.06 92 TRP A O 1
ATOM 733 N N . PRO A 1 93 ? 5.236 -12.775 1.517 1.00 96.88 93 PRO A N 1
ATOM 734 C CA . PRO A 1 93 ? 6.364 -12.323 2.300 1.00 96.88 93 PRO A CA 1
ATOM 735 C C . PRO A 1 93 ? 6.025 -11.006 3.001 1.00 96.88 93 PRO A C 1
ATOM 737 O O . PRO A 1 93 ? 5.161 -10.226 2.584 1.00 96.88 93 PRO A O 1
ATOM 740 N N . ASN A 1 94 ? 6.746 -10.773 4.088 1.00 97.00 94 ASN A N 1
ATOM 741 C CA . ASN A 1 94 ? 6.762 -9.485 4.754 1.00 97.00 94 ASN A CA 1
ATOM 742 C C . ASN A 1 94 ? 7.386 -8.422 3.839 1.00 97.00 94 ASN A C 1
ATOM 744 O O . ASN A 1 94 ? 8.225 -8.726 2.984 1.00 97.00 94 ASN A O 1
ATOM 748 N N . ALA A 1 95 ? 6.977 -7.175 4.028 1.00 97.00 95 ALA A N 1
ATOM 749 C CA . ALA A 1 95 ? 7.534 -6.045 3.315 1.00 97.00 95 ALA A CA 1
ATOM 750 C C . ALA A 1 95 ? 8.990 -5.791 3.731 1.00 97.00 95 ALA A C 1
ATOM 752 O O . ALA A 1 95 ? 9.381 -6.013 4.877 1.00 97.00 95 ALA A O 1
ATOM 753 N N . GLU A 1 96 ? 9.787 -5.265 2.807 1.00 95.56 96 GLU A N 1
ATOM 754 C CA . GLU A 1 96 ? 11.109 -4.732 3.115 1.00 95.56 96 GLU A CA 1
ATOM 755 C C . GLU A 1 96 ? 11.004 -3.223 3.352 1.00 95.56 96 GLU A C 1
ATOM 757 O O . GLU A 1 96 ? 10.477 -2.486 2.514 1.00 95.56 96 GLU A O 1
ATOM 762 N N . VAL A 1 97 ? 11.534 -2.756 4.484 1.00 94.06 97 VAL A N 1
ATOM 763 C CA . VAL A 1 97 ? 11.706 -1.323 4.743 1.00 94.06 97 VAL A CA 1
ATOM 764 C C . VAL A 1 97 ? 12.890 -0.836 3.916 1.00 94.06 97 VAL A C 1
ATOM 766 O O . VAL A 1 97 ? 14.005 -1.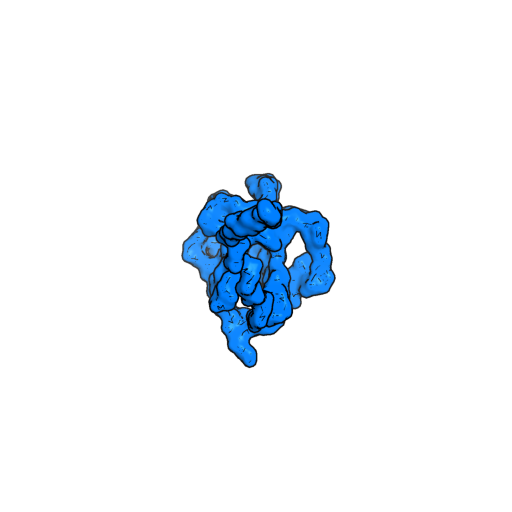328 4.070 1.00 94.06 97 VAL A O 1
ATOM 769 N N . VAL A 1 98 ? 12.656 0.127 3.024 1.00 88.31 98 VAL A N 1
ATOM 770 C CA . VAL A 1 98 ? 13.696 0.652 2.134 1.00 88.31 98 VAL A CA 1
ATOM 771 C C . VAL A 1 98 ? 14.399 1.873 2.733 1.00 88.31 98 VAL A C 1
ATOM 773 O O . VAL A 1 98 ? 15.476 1.748 3.302 1.00 88.31 98 VAL A O 1
ATOM 776 N N . LYS A 1 99 ? 13.829 3.073 2.618 1.00 85.31 99 LYS A N 1
ATOM 777 C CA . LYS A 1 99 ? 14.402 4.329 3.126 1.00 85.31 99 LYS A CA 1
ATOM 778 C C . LYS A 1 99 ? 13.280 5.158 3.729 1.00 85.31 99 LYS A C 1
ATOM 780 O O . LYS A 1 99 ? 12.214 5.207 3.130 1.00 85.31 99 LYS A O 1
ATOM 785 N N . ASN A 1 100 ? 13.522 5.840 4.849 1.00 83.94 100 ASN A N 1
ATOM 786 C CA . ASN A 1 100 ? 12.560 6.739 5.508 1.00 83.94 100 ASN A CA 1
ATOM 787 C C . ASN A 1 100 ? 11.184 6.083 5.774 1.00 83.94 100 ASN A C 1
ATOM 789 O O . ASN A 1 100 ? 10.151 6.702 5.511 1.00 83.94 100 ASN A O 1
ATOM 793 N N . GLU A 1 101 ? 11.188 4.820 6.222 1.00 85.44 101 GLU A N 1
ATOM 794 C CA . GLU A 1 101 ? 9.989 4.005 6.533 1.00 85.44 101 GLU A CA 1
ATOM 795 C C . GLU A 1 101 ? 9.082 3.695 5.334 1.00 85.44 101 GLU A C 1
ATOM 797 O O . GLU A 1 101 ? 7.981 3.173 5.489 1.00 85.44 101 GLU A O 1
ATOM 802 N N . TRP A 1 102 ? 9.543 3.977 4.117 1.00 91.50 102 TRP A N 1
ATOM 803 C CA . TRP A 1 102 ? 8.875 3.479 2.926 1.00 91.50 102 TRP A CA 1
ATOM 804 C C . TRP A 1 102 ? 9.057 1.963 2.848 1.00 91.50 102 TRP A C 1
ATOM 806 O O . TRP A 1 102 ? 10.150 1.452 3.109 1.00 91.50 102 TRP A O 1
ATOM 816 N N . ILE A 1 103 ? 8.007 1.257 2.446 1.00 95.00 103 ILE A N 1
ATOM 817 C CA . ILE A 1 103 ? 8.006 -0.197 2.283 1.00 95.00 103 ILE A CA 1
ATOM 818 C C . ILE A 1 103 ? 7.903 -0.598 0.813 1.00 95.00 103 ILE A C 1
ATOM 820 O O . ILE A 1 103 ? 7.369 0.145 -0.018 1.00 95.00 103 ILE A O 1
ATOM 824 N N . TRP A 1 104 ? 8.421 -1.780 0.491 1.00 94.75 104 TRP A N 1
ATOM 825 C CA . TRP A 1 104 ? 8.294 -2.417 -0.820 1.00 94.75 104 TRP A CA 1
ATOM 826 C C . TRP A 1 104 ? 8.371 -3.947 -0.700 1.00 94.75 104 TRP A C 1
ATOM 828 O O . TRP A 1 104 ? 8.498 -4.491 0.395 1.00 94.75 104 TRP A O 1
ATOM 838 N N . THR A 1 105 ? 8.319 -4.664 -1.820 1.00 94.44 105 THR A N 1
ATOM 839 C CA . THR A 1 105 ? 8.715 -6.080 -1.882 1.00 94.44 105 THR A CA 1
ATOM 840 C C . THR A 1 105 ? 10.236 -6.247 -1.821 1.00 94.44 105 THR A C 1
ATOM 842 O O . THR A 1 105 ? 11.001 -5.379 -2.252 1.00 94.44 105 THR A O 1
ATOM 845 N N . ALA A 1 106 ? 10.689 -7.422 -1.372 1.00 85.62 106 ALA A N 1
ATOM 846 C CA . ALA A 1 106 ? 12.113 -7.743 -1.231 1.00 85.62 106 ALA A CA 1
ATOM 847 C C . ALA A 1 106 ? 12.918 -7.672 -2.548 1.00 85.62 106 ALA A C 1
ATOM 849 O O . ALA A 1 106 ? 14.127 -7.446 -2.546 1.00 85.62 106 ALA A O 1
ATOM 850 N N . ARG A 1 107 ? 12.267 -7.851 -3.708 1.00 78.44 107 ARG A N 1
ATOM 851 C CA . ARG A 1 107 ? 12.938 -7.791 -5.021 1.00 78.44 107 ARG A CA 1
ATOM 852 C C . ARG A 1 107 ? 13.030 -6.374 -5.598 1.00 78.44 107 ARG A C 1
ATOM 854 O O . ARG A 1 107 ? 13.550 -6.198 -6.703 1.00 78.44 107 ARG A O 1
ATOM 861 N N . LYS A 1 108 ? 12.624 -5.347 -4.834 1.00 75.94 108 LYS A N 1
ATOM 862 C CA . LYS A 1 108 ? 12.817 -3.912 -5.123 1.00 75.94 108 LYS A CA 1
ATOM 863 C C . LYS A 1 108 ? 12.553 -3.562 -6.589 1.00 75.94 108 LYS A C 1
ATOM 865 O O . LYS A 1 108 ? 11.414 -3.472 -7.027 1.00 75.94 108 LYS A O 1
ATOM 870 N N . LYS A 1 109 ? 13.640 -3.350 -7.339 1.00 72.94 109 LYS A N 1
ATOM 871 C CA . LYS A 1 109 ? 13.668 -2.791 -8.695 1.00 72.94 109 LYS A CA 1
ATOM 872 C C . LYS A 1 109 ? 13.177 -3.745 -9.785 1.00 72.94 109 LYS A C 1
ATOM 874 O O . LYS A 1 109 ? 13.077 -3.308 -10.921 1.00 72.94 109 LYS A O 1
ATOM 879 N N . GLN A 1 110 ? 12.945 -5.014 -9.459 1.00 82.00 110 GLN A N 1
ATOM 880 C CA . GLN A 1 110 ? 12.466 -6.017 -10.412 1.00 82.00 110 GLN A CA 1
ATOM 881 C C . GLN A 1 110 ? 10.936 -6.114 -10.439 1.00 82.00 110 GLN A C 1
ATOM 883 O O . GLN A 1 110 ? 10.384 -6.711 -11.356 1.00 82.00 110 GLN A O 1
ATOM 888 N N . ASP A 1 111 ? 10.260 -5.530 -9.446 1.00 87.50 111 ASP A N 1
ATOM 889 C CA . ASP A 1 111 ? 8.815 -5.647 -9.293 1.00 87.50 111 ASP A CA 1
ATOM 890 C C . ASP A 1 111 ? 8.131 -4.386 -9.824 1.00 87.50 111 ASP A C 1
ATOM 892 O O . ASP A 1 111 ? 8.112 -3.345 -9.166 1.00 87.50 111 ASP A O 1
ATOM 896 N N . GLU A 1 112 ? 7.574 -4.488 -11.032 1.00 91.44 112 GLU A N 1
ATOM 897 C CA . GLU A 1 112 ? 6.899 -3.386 -11.733 1.00 91.44 112 GLU A CA 1
ATOM 898 C C . GLU A 1 112 ? 5.573 -2.975 -11.086 1.00 91.44 112 GLU A C 1
ATOM 900 O O . GLU A 1 112 ? 5.095 -1.854 -11.258 1.00 91.44 112 GLU A O 1
ATOM 905 N N . THR A 1 113 ? 4.946 -3.894 -10.357 1.00 94.19 113 THR A N 1
ATOM 906 C CA . THR A 1 113 ? 3.720 -3.665 -9.599 1.00 94.19 113 THR A CA 1
ATOM 907 C C . THR A 1 113 ? 3.795 -4.447 -8.304 1.00 94.19 113 THR A C 1
ATOM 909 O O . THR A 1 113 ? 4.148 -5.625 -8.303 1.00 94.19 113 THR A O 1
ATOM 912 N N . VAL A 1 114 ? 3.429 -3.791 -7.210 1.00 96.00 114 VAL A N 1
ATOM 913 C CA . VAL A 1 114 ? 3.368 -4.384 -5.880 1.00 96.00 114 VAL A CA 1
ATOM 914 C C . VAL A 1 114 ? 1.969 -4.227 -5.309 1.00 96.00 114 VAL A C 1
ATOM 916 O O . VAL A 1 114 ? 1.337 -3.181 -5.452 1.00 96.00 114 VAL A O 1
ATOM 919 N N . TYR A 1 115 ? 1.514 -5.278 -4.641 1.00 97.94 115 TYR A N 1
ATOM 920 C CA . TYR A 1 115 ? 0.277 -5.356 -3.883 1.00 97.94 115 TYR A CA 1
ATOM 921 C C . TYR A 1 115 ? 0.661 -5.538 -2.420 1.00 97.94 115 TYR A C 1
ATOM 923 O O . TYR A 1 115 ? 1.289 -6.537 -2.076 1.00 97.94 115 TYR A O 1
ATOM 931 N N . CYS A 1 116 ? 0.322 -4.572 -1.575 1.00 97.81 116 CYS A N 1
ATOM 932 C CA . CYS A 1 116 ? 0.606 -4.588 -0.147 1.00 97.81 116 CYS A CA 1
ATOM 933 C C . CYS A 1 116 ? -0.688 -4.468 0.649 1.00 97.81 116 CYS A C 1
ATOM 935 O O . CYS A 1 116 ? -1.559 -3.676 0.298 1.00 97.81 116 CYS A O 1
ATOM 937 N N . ARG A 1 117 ? -0.813 -5.212 1.743 1.00 97.44 117 ARG A N 1
ATOM 938 C CA . ARG A 1 117 ? -1.981 -5.164 2.626 1.00 97.44 117 ARG A CA 1
ATOM 939 C C . ARG A 1 117 ? -1.587 -5.305 4.088 1.00 97.44 117 ARG A C 1
ATOM 941 O O . ARG A 1 117 ? -0.550 -5.893 4.410 1.00 97.44 117 ARG A O 1
ATOM 948 N N . LYS A 1 118 ? -2.429 -4.767 4.968 1.00 96.38 118 LYS A N 1
ATOM 949 C CA . LYS A 1 118 ? -2.285 -4.923 6.415 1.00 96.38 118 LYS A CA 1
ATOM 950 C C . LYS A 1 118 ? -3.645 -4.903 7.095 1.00 96.38 118 LYS A C 1
ATOM 952 O O . LYS A 1 118 ? -4.443 -3.985 6.916 1.00 96.38 118 LYS A O 1
ATOM 957 N N . VAL A 1 119 ? -3.877 -5.944 7.885 1.00 93.75 119 VAL A N 1
ATOM 958 C CA . VAL A 1 119 ? -5.005 -6.031 8.810 1.00 93.75 119 VAL A CA 1
ATOM 959 C C . VAL A 1 119 ? -4.698 -5.125 10.004 1.00 93.75 119 VAL A C 1
ATOM 961 O O . VAL A 1 119 ? -3.623 -5.235 10.597 1.00 93.75 119 VAL A O 1
ATOM 964 N N . LEU A 1 120 ? -5.618 -4.218 10.333 1.00 86.88 120 LEU A N 1
ATOM 965 C CA . LEU A 1 120 ? -5.446 -3.209 11.388 1.00 86.88 120 LEU A CA 1
ATOM 966 C C . LEU A 1 120 ? -5.747 -3.746 12.800 1.00 86.88 120 LEU A C 1
ATOM 968 O O . LEU A 1 120 ? -5.507 -3.055 13.787 1.00 86.88 120 LEU A O 1
ATOM 972 N N . GLY A 1 121 ? -6.212 -4.995 12.894 1.00 71.69 121 GLY A N 1
ATOM 973 C CA . GLY A 1 121 ? -6.732 -5.593 14.122 1.00 71.69 121 GLY A CA 1
ATOM 974 C C . GLY A 1 121 ? -8.139 -5.083 14.441 1.00 71.69 121 GLY A C 1
ATOM 975 O O . GLY A 1 121 ? -8.536 -4.002 14.011 1.00 71.69 121 GLY A O 1
ATOM 976 N N . ASP A 1 122 ? -8.915 -5.873 15.180 1.00 50.41 122 ASP A N 1
ATOM 977 C CA . ASP A 1 122 ? -10.255 -5.480 15.616 1.00 50.41 122 ASP A CA 1
ATOM 978 C C . ASP A 1 122 ? -10.166 -4.364 16.666 1.00 50.41 122 ASP A C 1
ATOM 980 O O . ASP A 1 122 ? -10.091 -4.621 17.866 1.00 50.41 122 ASP A O 1
ATOM 984 N N . GLY A 1 123 ? -10.174 -3.115 16.202 1.00 41.34 123 GLY A N 1
ATOM 985 C CA . GLY A 1 123 ? -10.367 -1.930 17.028 1.00 41.34 123 GLY A CA 1
ATOM 986 C C . GLY A 1 123 ? -9.143 -1.498 17.839 1.00 41.34 123 GLY A C 1
ATOM 987 O O . GLY A 1 123 ? -8.538 -2.245 18.607 1.00 41.34 123 GLY A O 1
ATOM 988 N N . ALA A 1 124 ? -8.826 -0.212 17.725 1.00 44.19 124 ALA A N 1
ATOM 989 C CA . ALA A 1 124 ? -8.007 0.517 18.681 1.00 44.19 124 ALA A CA 1
ATOM 990 C C . ALA A 1 124 ? -8.425 0.175 20.129 1.00 44.19 124 ALA A C 1
ATOM 992 O O . ALA A 1 124 ? -9.510 0.561 20.562 1.00 44.19 124 ALA A O 1
ATOM 993 N N . GLY A 1 125 ? -7.588 -0.555 20.880 1.00 37.62 125 GLY A N 1
ATOM 994 C CA . GLY A 1 125 ? -7.891 -0.822 22.291 1.00 37.62 125 GLY A CA 1
ATOM 995 C C . GLY A 1 125 ? -7.278 -2.032 22.996 1.00 37.62 125 GLY A C 1
ATOM 996 O O . GLY A 1 125 ? -7.669 -2.261 24.136 1.00 37.62 125 GLY A O 1
ATOM 997 N N . LYS A 1 126 ? -6.345 -2.805 22.417 1.00 37.19 126 LYS A N 1
ATOM 998 C CA . LYS A 1 126 ? -5.628 -3.861 23.171 1.00 37.19 126 LYS A CA 1
ATOM 999 C C . LYS A 1 126 ? -4.155 -4.013 22.781 1.00 37.19 126 LYS A C 1
ATOM 1001 O O . LYS A 1 126 ? -3.714 -5.104 22.437 1.00 37.19 126 LYS A O 1
ATOM 1006 N N . THR A 1 127 ? -3.362 -2.955 22.924 1.00 33.59 127 THR A N 1
ATOM 1007 C CA . THR A 1 127 ? -1.924 -3.150 23.168 1.00 33.59 127 THR A CA 1
ATOM 1008 C C . THR A 1 127 ? -1.734 -3.196 24.675 1.00 33.59 127 THR A C 1
ATOM 1010 O O . THR A 1 127 ? -1.584 -2.170 25.336 1.00 33.59 127 THR A O 1
ATOM 1013 N N . ASN A 1 128 ? -1.797 -4.405 25.233 1.00 35.81 128 ASN A N 1
ATOM 1014 C CA . ASN A 1 128 ? -1.235 -4.656 26.549 1.00 35.81 128 ASN A CA 1
ATOM 1015 C C . ASN A 1 128 ? 0.228 -4.207 26.515 1.00 35.81 128 ASN A C 1
ATOM 1017 O O . ASN A 1 128 ? 1.034 -4.737 25.750 1.00 35.81 128 ASN A O 1
ATOM 1021 N N . GLN A 1 129 ? 0.556 -3.234 27.358 1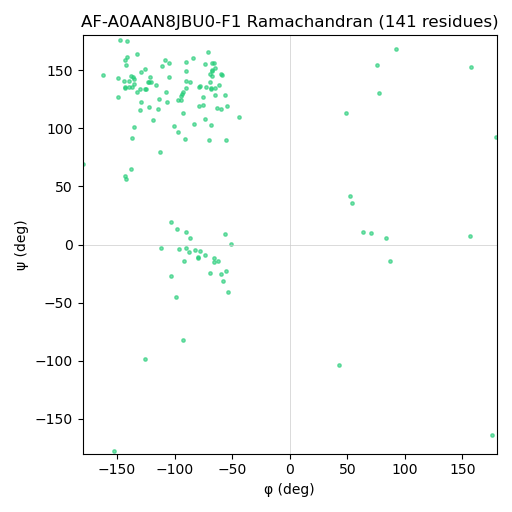.00 41.38 129 GLN A N 1
ATOM 1022 C CA . GLN A 1 129 ? 1.912 -2.982 27.814 1.00 41.38 129 GLN A CA 1
ATOM 1023 C C . GLN A 1 129 ? 2.470 -4.269 28.441 1.00 41.38 129 GLN A C 1
ATOM 1025 O O . GLN A 1 129 ? 2.319 -4.491 29.636 1.00 41.38 129 GLN A O 1
ATOM 1030 N N . ILE A 1 130 ? 3.112 -5.135 27.658 1.00 42.47 130 ILE A N 1
ATOM 1031 C CA . ILE A 1 130 ? 4.028 -6.151 28.192 1.00 42.47 130 ILE A CA 1
ATOM 1032 C C . ILE A 1 130 ? 5.261 -6.219 27.293 1.00 42.47 130 ILE A C 1
ATOM 1034 O O . ILE A 1 130 ? 5.559 -7.234 26.677 1.00 42.47 130 ILE A O 1
ATOM 1038 N N . THR A 1 131 ? 6.018 -5.125 27.262 1.00 42.22 131 THR A N 1
ATOM 1039 C CA . THR A 1 131 ? 7.458 -5.205 26.983 1.00 42.22 131 THR A CA 1
ATOM 1040 C C . THR A 1 131 ? 8.210 -4.200 27.846 1.00 42.22 131 THR A C 1
ATOM 1042 O O . THR A 1 131 ? 8.928 -3.332 27.372 1.00 42.22 131 THR A O 1
ATOM 1045 N N . ALA A 1 132 ? 8.034 -4.310 29.161 1.00 44.47 132 ALA A N 1
ATOM 1046 C CA . ALA A 1 132 ? 8.951 -3.715 30.121 1.00 44.47 132 ALA A CA 1
ATOM 1047 C C . ALA A 1 132 ? 9.206 -4.729 31.234 1.00 44.47 132 ALA A C 1
ATOM 1049 O O . ALA A 1 132 ? 8.428 -4.822 32.180 1.00 44.47 132 ALA A O 1
ATOM 1050 N N . LYS A 1 133 ? 10.265 -5.529 31.056 1.00 39.06 133 LYS A N 1
ATOM 1051 C CA . LYS A 1 133 ? 11.143 -6.082 32.105 1.00 39.06 133 LYS A CA 1
ATOM 1052 C C . LYS A 1 133 ? 12.239 -6.938 31.455 1.00 39.06 133 LYS A C 1
ATOM 1054 O O . LYS A 1 133 ? 12.288 -8.152 31.609 1.00 39.06 133 LYS A O 1
ATOM 1059 N N . GLN A 1 134 ? 13.161 -6.291 30.742 1.00 48.81 134 GLN A N 1
ATOM 1060 C CA . GLN A 1 134 ? 14.547 -6.747 30.804 1.00 48.81 134 GLN A CA 1
ATOM 1061 C C . GLN A 1 134 ? 15.144 -6.108 32.054 1.00 48.81 134 GLN A C 1
ATOM 1063 O O . GLN A 1 134 ? 15.344 -4.903 32.085 1.00 48.81 134 GLN A O 1
ATOM 1068 N N . HIS A 1 135 ? 15.290 -6.906 33.108 1.00 36.06 135 HIS A N 1
ATOM 1069 C CA . HIS A 1 135 ? 16.411 -6.910 34.051 1.00 36.06 135 HIS A CA 1
ATOM 1070 C C . HIS A 1 135 ? 16.100 -7.998 35.085 1.00 36.06 135 HIS A C 1
ATOM 1072 O O . HIS A 1 135 ? 15.373 -7.796 36.055 1.00 36.06 135 HIS A O 1
ATOM 1078 N N . ILE A 1 136 ? 16.605 -9.200 34.811 1.00 45.44 136 ILE A N 1
ATOM 1079 C CA . ILE A 1 136 ? 16.663 -10.295 35.775 1.00 45.44 136 ILE A CA 1
ATOM 1080 C C . ILE A 1 136 ? 17.690 -9.872 36.828 1.00 45.44 136 ILE A C 1
ATOM 1082 O O . ILE A 1 136 ? 18.894 -9.923 36.584 1.00 45.44 136 ILE A O 1
ATOM 1086 N N . THR A 1 137 ? 17.227 -9.426 37.993 1.00 38.06 137 THR A N 1
ATOM 1087 C CA . THR A 1 137 ? 18.069 -9.354 39.188 1.00 38.06 137 THR A CA 1
ATOM 1088 C C . THR A 1 137 ? 18.267 -10.784 39.685 1.00 38.06 137 THR A C 1
ATOM 1090 O O . THR A 1 137 ? 17.334 -11.413 40.181 1.00 38.06 137 THR A O 1
ATOM 1093 N N . GLN A 1 138 ? 19.476 -11.322 39.522 1.00 48.28 138 GLN A N 1
ATOM 1094 C CA . GLN A 1 138 ? 19.891 -12.536 40.219 1.00 48.28 138 GLN A CA 1
ATOM 1095 C C . GLN A 1 138 ? 19.892 -12.263 41.728 1.00 48.28 138 GLN A C 1
ATOM 1097 O O . GLN A 1 138 ? 20.673 -11.445 42.207 1.00 48.28 138 GLN A O 1
ATOM 1102 N N . ILE A 1 139 ? 19.051 -12.972 42.483 1.00 44.91 139 ILE A N 1
ATOM 1103 C CA . ILE A 1 139 ? 19.202 -13.116 43.933 1.00 44.91 139 ILE A CA 1
ATOM 1104 C C . ILE A 1 139 ? 19.403 -14.603 44.241 1.00 44.91 139 ILE A C 1
ATOM 1106 O O . ILE A 1 139 ? 18.492 -15.412 44.105 1.00 44.91 139 ILE A O 1
ATOM 1110 N N . GLN A 1 140 ? 20.658 -14.896 44.592 1.00 42.44 140 GLN A N 1
ATOM 1111 C CA . GLN A 1 140 ? 21.158 -15.840 45.598 1.00 42.44 140 GLN A CA 1
ATOM 1112 C C . GLN A 1 140 ? 20.595 -17.276 45.605 1.00 42.44 140 GLN A C 1
ATOM 1114 O O . GLN A 1 140 ? 19.454 -17.550 45.974 1.00 42.44 140 GLN A O 1
ATOM 1119 N N . ARG A 1 141 ? 21.494 -18.216 45.281 1.00 45.44 141 ARG A N 1
ATOM 1120 C CA . ARG A 1 141 ? 21.388 -19.641 45.613 1.00 45.44 141 ARG A CA 1
ATOM 1121 C C . ARG A 1 141 ? 21.290 -19.826 47.132 1.00 45.44 141 ARG A C 1
ATOM 1123 O O . ARG A 1 141 ? 21.883 -19.088 47.906 1.00 45.44 141 ARG A O 1
ATOM 113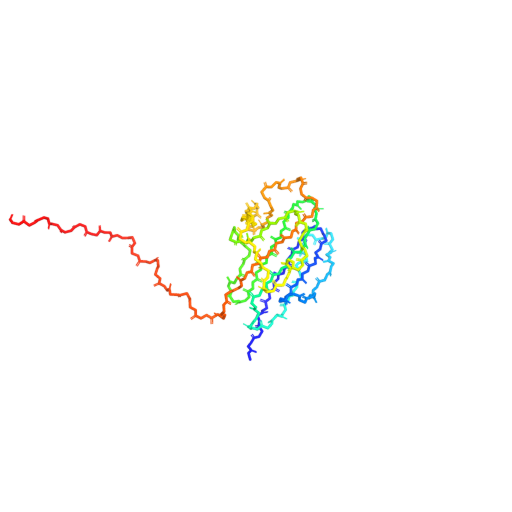0 N N . GLN A 1 142 ? 20.527 -20.848 47.490 1.00 48.75 142 GLN A N 1
ATOM 1131 C CA . GLN A 1 142 ? 20.172 -21.288 48.831 1.00 48.75 142 GLN A CA 1
ATOM 1132 C C . GLN A 1 142 ? 21.355 -21.845 49.645 1.00 48.75 142 GLN A C 1
ATOM 1134 O O . GLN A 1 142 ? 22.233 -22.489 49.068 1.00 48.75 142 GLN A O 1
ATOM 1139 N N . LYS A 1 143 ? 21.165 -21.761 50.971 1.00 40.91 143 LYS A N 1
ATOM 1140 C CA . LYS A 1 143 ? 21.813 -22.467 52.096 1.00 40.91 143 LYS A CA 1
ATOM 1141 C C . LYS A 1 143 ? 23.087 -21.858 52.665 1.00 40.91 143 LYS A C 1
ATOM 1143 O O . LYS A 1 143 ? 24.090 -21.761 51.934 1.00 40.91 143 LYS A O 1
#

pLDDT: mean 83.06, std 19.83, range [33.59, 98.19]

Foldseek 3Di:
DAWKKWWKDWQAWKFKDFQLHTDDTGDPNPRPDTDIDTHHQQTFKIKMKHFDDVPGFIWMAIPLGDIQDQQKFKDLDDDPCLRHPPDDSVVGHGWDQDPPSTTDHPVRPVRRMMMIMDGPPRGSDDPPPDDPDPDPDDDDDDD

Sequence (143 aa):
MKNITGEVACRNIMVFYVDGVLYKNGNSDTWDQPANVSILGDTQLVAVKCTYSRPVGIKMTLSNGFETSAEWKCTNKYHQGWNERGFKDDTWPNAEVVKNEWIWTARKKQDETVYCRKVLGDGAGKTNQITAKQHITQIQRQK

Radius of gyration: 18.23 Å; Cα contacts (8 Å, |Δi|>4): 295; chains: 1; bounding box: 39×38×64 Å

Organism: Patella caerulea (NCBI:txid87958)

Nearest PDB structures (foldseek):
  3w5n-assembly1_A  TM=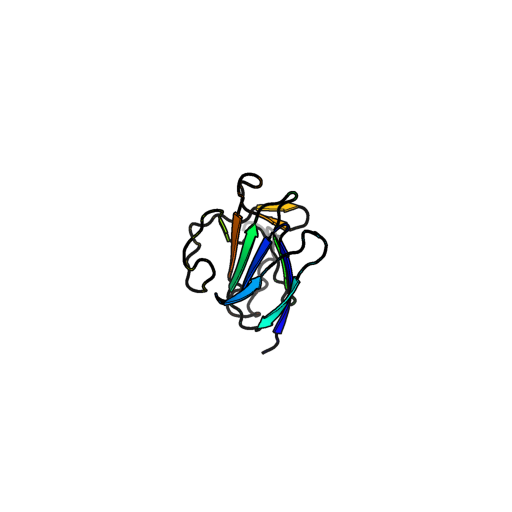5.907E-01  e=5.485E-03  Streptomyces avermitilis MA-4680 = NBRC 14893
  6li7-assembly1_A  TM=6.158E-01  e=2.653E-02  Pleurotus ostreatus
  6t0q-assembly1_A  TM=5.979E-01  e=2.002E-02  Pleurotus ostreatus
  3b94-assembly2_D  TM=3.232E-01  e=9.152E-02  Homo sapiens